Protein AF-A0A9Q7XP41-F1 (afdb_monomer)

pLDDT: mean 71.65, std 22.95, range [27.23, 97.44]

Nearest PDB structures (foldseek):
  6ix2-assembly1_A  TM=7.197E-01  e=2.382E-06  Aspergillus usamii
  6ix4-assembly1_A  TM=7.491E-01  e=1.117E-05  Aspergillus usamii
  3g02-assembly1_A  TM=7.734E-01  e=1.719E-04  Aspergillus niger
  3g02-assembly1_B  TM=7.718E-01  e=2.313E-04  Aspergillus niger

Sequence (176 aa):
MEGTSPEMTSQPSSSEEHGSGYVKIQGTQPSTLGYSLYDNPVGILSWILEKYYAWSDPRCPAFNDADTNAFSHLHISDEDTLTTVMIYYLTNTIHTSFLPYKELEAVVGSKAKAFWVFALQVRGDRGTEELADVKYRLNWQFYKMHDFGGHFAALDNPDALVGDMQEFANKIWPGF

Solvent-accessible surface area (backbone atoms only — not comparable to full-atom values): 10895 Å² total; per-residue (Å²): 135,86,81,78,79,79,82,81,76,79,75,74,56,75,54,67,82,59,76,46,65,62,57,54,47,27,28,75,40,27,67,64,54,17,63,70,34,49,92,27,66,67,55,42,38,57,62,50,48,56,48,42,43,72,39,33,27,86,84,40,51,41,58,82,66,97,80,65,94,62,57,103,63,61,58,57,47,67,64,56,52,50,49,52,42,48,50,34,45,79,66,58,38,61,34,66,69,23,49,63,39,32,51,46,56,58,39,73,77,40,91,71,74,83,89,83,79,86,74,80,75,40,69,88,86,75,63,74,69,56,69,75,65,54,94,55,91,71,85,81,87,76,87,84,87,63,99,66,30,10,68,48,36,70,51,51,28,39,67,62,50,51,50,50,51,51,54,50,44,50,72,76,46,76,87,118

Radius of gyration: 19.79 Å; Cα contacts (8 Å, |Δi|>4): 138; chains: 1; bounding box: 53×50×57 Å

Foldseek 3Di:
DDDDDDDPPPDAWPCVVPPCVLLVCLQPPLPVLLVVCQQPLVSLLVVVLVCQQVFKWPLQGQDDPPDDPRDPQNQHHPVNSSVVSVCCHVVSCSSVVSVVSNVVVVVVPDPPDDDDDPPPAADDHDDPVVVCVPPDNDPDPDDDYDPHTGPPCCRRPVPVVVVRVVVVCCSPPPPD

Structure (mmCIF, N/CA/C/O backbone):
data_AF-A0A9Q7XP41-F1
#
_entry.id   AF-A0A9Q7XP41-F1
#
loop_
_atom_site.group_PDB
_atom_site.id
_atom_site.type_symbol
_atom_site.label_atom_id
_atom_site.label_alt_id
_atom_site.label_comp_id
_atom_site.label_asym_id
_atom_site.label_entity_id
_atom_site.label_seq_id
_atom_site.pdbx_PDB_ins_code
_atom_site.Cartn_x
_atom_site.Cartn_y
_atom_site.Cartn_z
_atom_site.occupancy
_atom_site.B_iso_or_equiv
_atom_site.auth_seq_id
_atom_site.auth_comp_id
_atom_site.auth_asym_id
_atom_site.auth_atom_id
_atom_site.pdbx_PDB_model_num
ATOM 1 N N . MET A 1 1 ? 36.275 18.903 38.246 1.00 35.66 1 MET A N 1
ATOM 2 C CA . MET A 1 1 ? 35.747 19.300 36.926 1.00 35.66 1 MET A CA 1
ATOM 3 C C . MET A 1 1 ? 34.945 18.119 36.416 1.00 35.66 1 MET A C 1
ATOM 5 O O . MET A 1 1 ? 35.511 17.215 35.819 1.00 35.66 1 MET A O 1
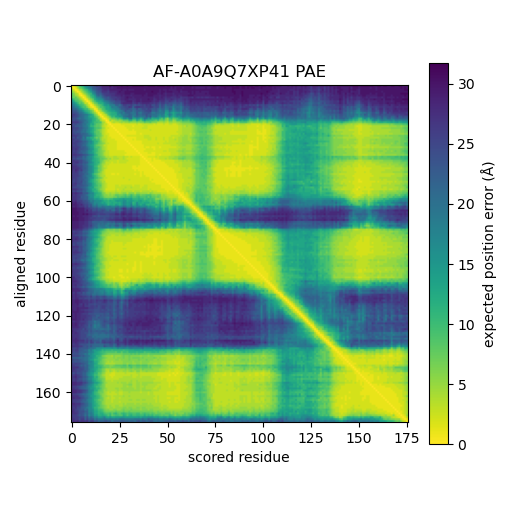ATOM 9 N N . GLU A 1 2 ? 33.669 18.062 36.796 1.00 31.53 2 GLU A N 1
ATOM 10 C CA . GLU A 1 2 ? 32.711 17.072 36.294 1.00 31.53 2 GLU A CA 1
ATOM 11 C C . GLU A 1 2 ? 32.377 17.423 34.845 1.00 31.53 2 GLU A C 1
ATOM 13 O O . GLU A 1 2 ? 31.832 18.488 34.568 1.00 31.53 2 GLU A O 1
ATOM 18 N N . GLY A 1 3 ? 32.783 16.557 33.917 1.00 30.95 3 GLY A N 1
ATOM 19 C CA . GLY A 1 3 ? 32.401 16.647 32.516 1.00 30.95 3 GLY A CA 1
ATOM 20 C C . GLY A 1 3 ? 31.025 16.019 32.341 1.00 30.95 3 GLY A C 1
ATOM 21 O O . GLY A 1 3 ? 30.895 14.799 32.370 1.00 30.95 3 GLY A O 1
ATOM 22 N N . THR A 1 4 ? 30.000 16.849 32.185 1.00 35.91 4 THR A N 1
ATOM 23 C CA . THR A 1 4 ? 28.667 16.424 31.756 1.00 35.91 4 THR A CA 1
ATOM 24 C C . THR A 1 4 ? 28.735 15.926 30.315 1.00 35.91 4 THR A C 1
ATOM 26 O O . THR A 1 4 ? 29.157 16.664 29.425 1.00 35.91 4 THR A O 1
ATOM 29 N N . SER A 1 5 ? 28.337 14.672 30.098 1.00 33.03 5 SER A N 1
ATOM 30 C CA . SER A 1 5 ? 28.154 14.086 28.767 1.00 33.03 5 SER A CA 1
ATOM 31 C C . SER A 1 5 ? 27.099 14.887 27.990 1.00 33.03 5 SER A C 1
ATOM 33 O O . SER A 1 5 ? 26.073 15.228 28.581 1.00 33.03 5 SER A O 1
ATOM 35 N N . PRO A 1 6 ? 27.316 15.201 26.702 1.00 33.69 6 PRO A N 1
ATOM 36 C CA . PRO A 1 6 ? 26.340 15.933 25.906 1.00 33.69 6 PRO A CA 1
ATOM 37 C C . PRO A 1 6 ? 25.083 15.078 25.696 1.00 33.69 6 PRO A C 1
ATOM 39 O O . PRO A 1 6 ? 25.173 13.914 25.301 1.00 33.69 6 PRO A O 1
ATOM 42 N N . GLU A 1 7 ? 23.917 15.660 25.986 1.00 31.27 7 GLU A N 1
ATOM 43 C CA . GLU A 1 7 ? 22.613 15.128 25.594 1.00 31.27 7 GLU A CA 1
ATOM 44 C C . GLU A 1 7 ? 22.576 14.992 24.071 1.00 31.27 7 GLU A C 1
ATOM 46 O O . GLU A 1 7 ? 22.641 15.972 23.330 1.00 31.27 7 GLU A O 1
ATOM 51 N N . MET A 1 8 ? 22.493 13.751 23.606 1.00 30.08 8 MET A N 1
ATOM 52 C CA . MET A 1 8 ? 22.273 13.415 22.210 1.00 30.08 8 MET A CA 1
ATOM 53 C C . MET A 1 8 ? 20.786 13.618 21.919 1.00 30.08 8 MET A C 1
ATOM 55 O O . MET A 1 8 ? 19.969 12.715 22.094 1.00 30.08 8 MET A O 1
ATOM 59 N N . THR A 1 9 ? 20.421 14.842 21.545 1.00 34.69 9 THR A N 1
ATOM 60 C CA . THR A 1 9 ? 19.118 15.140 20.957 1.00 34.69 9 THR A CA 1
ATOM 61 C C . THR A 1 9 ? 19.048 14.439 19.602 1.00 34.69 9 THR A C 1
ATOM 63 O O . THR A 1 9 ? 19.694 14.848 18.640 1.00 34.69 9 THR A O 1
ATOM 66 N N . SER A 1 10 ? 18.299 13.336 19.534 1.00 38.16 10 SER A N 1
ATOM 67 C CA . SER A 1 10 ? 17.969 12.669 18.275 1.00 38.16 10 SER A CA 1
ATOM 68 C C . SER A 1 10 ? 17.192 13.655 17.407 1.00 38.16 10 SER A C 1
ATOM 70 O O . SER A 1 10 ? 16.043 13.979 17.717 1.00 38.16 10 SER A O 1
ATOM 72 N N . GLN A 1 11 ? 17.831 14.185 16.365 1.00 27.23 11 GLN A N 1
ATOM 73 C CA . GLN A 1 11 ? 17.107 14.945 15.357 1.00 27.23 11 GLN A CA 1
ATOM 74 C C . GLN A 1 11 ? 16.130 13.996 14.647 1.00 27.23 11 GLN A C 1
ATOM 76 O O . GLN A 1 11 ? 16.537 12.879 14.317 1.00 27.23 11 GLN A O 1
ATOM 81 N N . PRO A 1 12 ? 14.864 14.399 14.450 1.00 31.47 12 PRO A N 1
ATOM 82 C CA . PRO A 1 12 ? 13.904 13.598 13.702 1.00 31.47 12 PRO A CA 1
ATOM 83 C C . PRO A 1 12 ? 14.442 13.328 12.291 1.00 31.47 12 PRO A C 1
ATOM 85 O O . PRO A 1 12 ? 15.027 14.219 11.667 1.00 31.47 12 PRO A O 1
ATOM 88 N N . SER A 1 13 ? 14.284 12.099 11.790 1.00 35.22 13 SER A N 1
ATOM 89 C CA . SER A 1 13 ? 14.610 11.795 10.393 1.00 35.22 13 SER A CA 1
ATOM 90 C C . SER A 1 13 ? 13.699 12.615 9.473 1.00 35.22 13 SER A C 1
ATOM 92 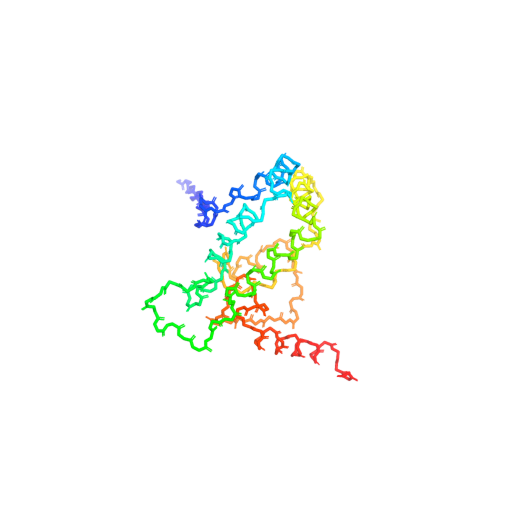O O . SER A 1 13 ? 12.597 13.009 9.855 1.00 35.22 13 SER A O 1
ATOM 94 N N . SER A 1 14 ? 14.138 12.915 8.249 1.00 36.16 14 SER A N 1
ATOM 95 C CA . SER A 1 14 ? 13.407 13.806 7.331 1.00 36.16 14 SER A CA 1
ATOM 96 C C . SER A 1 14 ? 11.968 13.355 7.017 1.00 36.16 14 SER A C 1
ATOM 98 O O . SER A 1 14 ? 11.158 14.167 6.574 1.00 36.16 14 SER A O 1
ATOM 100 N N . SER A 1 15 ? 11.628 12.086 7.269 1.00 46.12 15 SER A N 1
ATOM 101 C CA . SER A 1 15 ? 10.273 11.531 7.162 1.00 46.12 15 SER A CA 1
ATOM 102 C C . SER A 1 15 ? 9.348 11.895 8.334 1.00 46.12 15 SER A C 1
ATOM 104 O O . SER A 1 15 ? 8.124 11.935 8.165 1.00 46.12 15 SER A O 1
ATOM 106 N N . GLU A 1 16 ? 9.899 12.193 9.514 1.00 43.12 16 GLU A N 1
ATOM 107 C CA . GLU A 1 16 ? 9.132 12.576 10.702 1.00 43.12 16 GLU A CA 1
ATOM 108 C C . GLU A 1 16 ? 8.611 14.022 10.604 1.00 43.12 16 GLU A C 1
ATOM 110 O O . GLU A 1 16 ? 7.485 14.282 11.039 1.00 43.12 16 GLU A O 1
ATOM 115 N N . GLU A 1 17 ? 9.356 14.936 9.963 1.00 46.38 17 GLU A N 1
ATOM 116 C CA . GLU A 1 17 ? 8.943 16.340 9.759 1.00 46.38 17 GLU A CA 1
ATOM 117 C C . GLU A 1 17 ? 7.987 16.541 8.568 1.00 46.38 17 GLU A C 1
ATOM 119 O O . GLU A 1 17 ? 7.066 17.358 8.650 1.00 46.38 17 GLU A O 1
ATOM 124 N N . HIS A 1 18 ? 8.138 15.778 7.479 1.00 54.28 18 HIS A N 1
ATOM 125 C CA . HIS A 1 18 ? 7.313 15.913 6.274 1.00 54.28 18 HIS A CA 1
ATOM 126 C C . HIS A 1 18 ? 6.898 14.535 5.734 1.00 54.28 18 HIS A C 1
ATOM 128 O O . HIS A 1 18 ? 7.674 13.850 5.080 1.00 54.28 18 HIS A O 1
ATOM 134 N N . GLY A 1 19 ? 5.647 14.125 5.987 1.00 68.50 19 GLY A N 1
ATOM 135 C CA . GLY A 1 19 ? 5.065 12.903 5.402 1.00 68.50 19 GLY A CA 1
ATOM 136 C C . GLY A 1 19 ? 4.319 11.989 6.376 1.00 68.50 19 GLY A C 1
ATOM 137 O O . GLY A 1 19 ? 3.561 11.127 5.933 1.00 68.50 19 GLY A O 1
ATOM 138 N N . SER A 1 20 ? 4.441 12.207 7.688 1.00 80.25 20 SER A N 1
ATOM 139 C CA . SER A 1 20 ? 3.788 11.408 8.744 1.00 80.25 20 SER A CA 1
ATOM 140 C C . SER A 1 20 ? 2.313 11.766 9.009 1.00 80.25 20 SER A C 1
ATOM 142 O O . SER A 1 20 ? 1.605 11.033 9.703 1.00 80.25 20 SER A O 1
ATOM 144 N N . GLY A 1 21 ? 1.800 12.855 8.421 1.00 87.88 21 GLY A N 1
ATOM 145 C CA . GLY A 1 21 ? 0.432 13.342 8.654 1.00 87.88 21 GLY A CA 1
ATOM 146 C C . GLY A 1 21 ? -0.660 12.309 8.352 1.00 87.88 21 GLY A C 1
ATOM 147 O O . GLY A 1 21 ? -1.665 12.252 9.062 1.00 87.88 21 GLY A O 1
ATOM 148 N N . TYR A 1 22 ? -0.428 11.437 7.364 1.00 90.88 22 TYR A N 1
ATOM 149 C CA . TYR A 1 22 ? -1.357 10.364 7.001 1.00 90.88 22 TYR A CA 1
ATOM 150 C C . TYR A 1 22 ? -1.559 9.362 8.155 1.00 90.88 22 TYR A C 1
ATOM 152 O O . TYR A 1 22 ? -2.697 8.994 8.441 1.00 90.88 22 TYR A O 1
ATOM 160 N N . VAL A 1 23 ? -0.484 8.998 8.875 1.00 89.38 23 VAL A N 1
ATOM 161 C CA . VAL A 1 23 ? -0.537 8.113 10.054 1.00 89.38 23 VAL A CA 1
ATOM 162 C C . VAL A 1 23 ? -1.440 8.738 11.104 1.00 89.38 23 VAL A C 1
ATOM 164 O O . VAL A 1 23 ? -2.312 8.071 11.662 1.00 89.38 23 VAL A O 1
ATOM 167 N N . LYS A 1 24 ? -1.269 10.043 11.353 1.00 90.50 24 LYS A N 1
ATOM 168 C CA . LYS A 1 24 ? -1.987 10.714 12.432 1.00 90.50 24 LYS A CA 1
ATOM 169 C C . LYS A 1 24 ? -3.479 10.820 12.155 1.00 90.50 24 LYS A C 1
ATOM 171 O O . LYS A 1 24 ? -4.286 10.549 13.048 1.00 90.50 24 LYS A O 1
ATOM 176 N N . ILE A 1 25 ? -3.868 11.197 10.939 1.00 93.56 25 ILE A N 1
ATOM 177 C CA . ILE A 1 25 ? -5.288 11.326 10.594 1.00 93.56 25 ILE A CA 1
ATOM 178 C C . ILE A 1 25 ? -5.977 9.959 10.498 1.00 93.56 25 ILE A C 1
ATOM 180 O O . ILE A 1 25 ? -7.089 9.816 11.007 1.00 93.56 25 ILE A O 1
ATOM 184 N N . GLN A 1 26 ? -5.306 8.938 9.951 1.00 93.88 26 GLN A N 1
ATOM 185 C CA . GLN A 1 26 ? -5.837 7.571 9.917 1.00 93.88 26 GLN A CA 1
ATOM 186 C C . GLN A 1 26 ? -5.954 6.976 11.325 1.00 93.88 26 GLN A C 1
ATOM 188 O O . GLN A 1 26 ? -6.934 6.302 11.625 1.00 93.88 26 GLN A O 1
ATOM 193 N N . GLY A 1 27 ? -5.013 7.275 12.223 1.00 90.88 27 GLY A N 1
ATOM 194 C CA . GLY A 1 27 ? -5.064 6.801 13.604 1.00 90.88 27 GLY A CA 1
ATOM 195 C C . GLY A 1 27 ? -6.125 7.493 14.462 1.00 90.88 27 GLY A C 1
ATOM 196 O O . GLY A 1 27 ? -6.809 6.850 15.259 1.00 90.88 27 GLY A O 1
ATOM 197 N N . THR A 1 28 ? -6.307 8.804 14.294 1.00 91.94 28 THR A N 1
ATOM 198 C CA . THR A 1 28 ? -7.199 9.597 15.160 1.00 91.94 28 THR A CA 1
ATOM 199 C C . THR A 1 28 ? -8.635 9.681 14.646 1.00 91.94 28 THR A C 1
ATOM 201 O O . THR A 1 28 ? -9.571 9.612 15.445 1.00 91.94 28 THR A O 1
ATOM 204 N N . GLN A 1 29 ? -8.832 9.821 13.331 1.00 94.50 29 GLN A N 1
ATOM 205 C CA . GLN A 1 29 ? -10.136 10.064 12.701 1.00 94.50 29 GLN A CA 1
ATOM 206 C C . GLN A 1 29 ? -10.374 9.171 11.459 1.00 94.50 29 GLN A C 1
ATOM 208 O O . GLN A 1 29 ? -10.776 9.682 10.408 1.00 94.50 29 GLN A O 1
ATOM 213 N N . PRO A 1 30 ? -10.194 7.834 11.549 1.00 94.94 30 PRO A N 1
ATOM 214 C CA . PRO A 1 30 ? -10.307 6.944 10.388 1.00 94.94 30 PRO A CA 1
ATOM 215 C C . PRO A 1 30 ? -11.696 6.967 9.750 1.00 94.94 30 PRO A C 1
ATOM 217 O O . PRO A 1 30 ? -11.808 6.901 8.532 1.00 94.94 30 PRO A O 1
ATOM 220 N N . SER A 1 31 ? -12.764 7.085 10.548 1.00 94.94 31 SER A N 1
ATOM 221 C CA . SER A 1 31 ? -14.134 7.136 10.025 1.00 94.94 31 SER A CA 1
ATOM 222 C C . SER A 1 31 ? -14.400 8.406 9.230 1.00 94.94 31 SER A C 1
ATOM 224 O O . SER A 1 31 ? -14.939 8.324 8.135 1.00 94.94 31 SER A O 1
ATOM 226 N N . THR A 1 32 ? -13.987 9.566 9.738 1.00 96.12 32 THR A N 1
ATOM 227 C CA . THR A 1 32 ? -14.169 10.846 9.042 1.00 96.12 32 THR A CA 1
ATOM 228 C C . THR A 1 32 ? -13.452 10.839 7.696 1.00 96.12 32 THR A C 1
ATOM 230 O O . THR A 1 32 ? -14.066 11.128 6.672 1.00 96.12 32 THR A O 1
ATOM 233 N N . LEU A 1 33 ? -12.176 10.438 7.685 1.00 96.31 33 LEU A N 1
ATOM 234 C CA . LEU A 1 33 ? -11.399 10.354 6.452 1.00 96.31 33 LEU A CA 1
ATOM 235 C C . LEU A 1 33 ? -11.946 9.271 5.511 1.00 96.31 33 LEU A C 1
ATOM 237 O O . LEU A 1 33 ? -12.189 9.541 4.338 1.00 96.31 33 LEU A O 1
ATOM 241 N N . GLY A 1 34 ? -12.193 8.063 6.015 1.00 95.50 34 GLY A N 1
ATOM 242 C CA . GLY A 1 34 ? -12.674 6.949 5.202 1.00 95.50 34 GLY A CA 1
ATOM 243 C C . GLY A 1 34 ? -14.025 7.229 4.550 1.00 95.50 34 GLY A C 1
ATOM 244 O O . GLY A 1 34 ? -14.159 6.995 3.356 1.00 95.50 34 GLY A O 1
ATOM 245 N N . TYR A 1 35 ? -14.990 7.810 5.272 1.00 94.56 35 TYR A N 1
ATOM 246 C CA . TYR A 1 35 ? -16.272 8.203 4.674 1.00 94.56 35 TYR A CA 1
ATOM 247 C C . TYR A 1 35 ? -16.138 9.359 3.677 1.00 94.56 35 TYR A C 1
ATOM 249 O O . TYR A 1 35 ? -16.891 9.397 2.709 1.00 94.56 35 TYR A O 1
ATOM 257 N N . SER A 1 36 ? -15.172 10.268 3.857 1.00 95.75 36 SER A N 1
ATOM 258 C CA . SER A 1 36 ? -14.911 11.332 2.873 1.00 95.75 36 SER A CA 1
ATOM 259 C C . SER A 1 36 ? -14.337 10.809 1.548 1.00 95.75 36 SER A C 1
ATOM 261 O O . SER A 1 36 ? -14.538 11.430 0.505 1.00 95.75 36 SER A O 1
ATOM 263 N N . LEU A 1 37 ? -13.648 9.662 1.586 1.00 96.62 37 LEU A N 1
ATOM 264 C CA . LEU A 1 37 ? -13.045 9.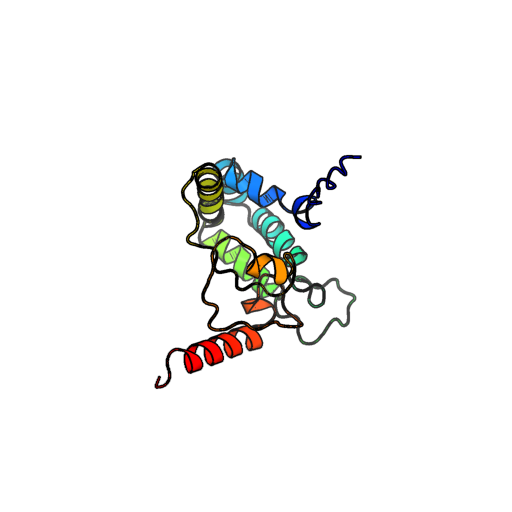011 0.419 1.00 96.62 37 LEU A CA 1
ATOM 265 C C . LEU A 1 37 ? -13.912 7.883 -0.167 1.00 96.62 37 LEU A C 1
ATOM 267 O O . LEU A 1 37 ? -13.671 7.472 -1.296 1.00 96.62 37 LEU A O 1
ATOM 271 N N . TYR A 1 38 ? -14.908 7.393 0.579 1.00 92.62 38 TYR A N 1
ATOM 272 C CA . TYR A 1 38 ? -15.642 6.150 0.308 1.00 92.62 38 TYR A CA 1
ATOM 273 C C . TYR A 1 38 ? -16.216 6.047 -1.111 1.00 92.62 38 TYR A C 1
ATOM 275 O O . TYR A 1 38 ? -16.018 5.033 -1.766 1.00 92.62 38 TYR A O 1
ATOM 283 N N . ASP A 1 39 ? -16.871 7.103 -1.600 1.00 93.75 39 ASP A N 1
ATOM 284 C CA . ASP A 1 39 ? -17.426 7.173 -2.961 1.00 93.75 39 ASP A CA 1
ATOM 285 C C . ASP A 1 39 ? -16.750 8.282 -3.789 1.00 93.75 39 ASP A C 1
ATOM 287 O O . ASP A 1 39 ? -17.389 9.053 -4.503 1.00 93.75 39 ASP A O 1
ATOM 291 N N . ASN A 1 40 ? -15.433 8.439 -3.623 1.00 96.38 40 ASN A N 1
ATOM 292 C CA . ASN A 1 40 ? -14.658 9.471 -4.308 1.00 96.38 40 ASN A CA 1
ATOM 293 C C . ASN A 1 40 ? -13.372 8.883 -4.916 1.00 96.38 40 ASN A C 1
ATOM 295 O O . ASN A 1 40 ? -12.304 8.982 -4.304 1.00 96.38 40 ASN A O 1
ATOM 299 N N . PRO A 1 41 ? -13.431 8.304 -6.131 1.00 95.88 41 PRO A N 1
ATOM 300 C CA . PRO A 1 41 ? -12.276 7.651 -6.748 1.00 95.88 41 PRO A CA 1
ATOM 301 C C . PRO A 1 41 ? -11.121 8.623 -7.030 1.00 95.88 41 PRO A C 1
ATOM 303 O O . PRO A 1 41 ? -9.961 8.234 -6.935 1.00 95.88 41 PRO A O 1
ATOM 306 N N . VAL A 1 42 ? -11.411 9.902 -7.303 1.00 96.94 42 VAL A N 1
ATOM 307 C CA . VAL A 1 42 ? -10.374 10.936 -7.474 1.00 96.94 42 VAL A CA 1
ATOM 308 C C . VAL A 1 42 ? -9.687 11.237 -6.142 1.00 96.94 42 VAL A C 1
ATOM 310 O O . VAL A 1 42 ? -8.467 11.344 -6.093 1.00 96.94 42 VAL A O 1
ATOM 313 N N . GLY A 1 43 ? -10.450 11.315 -5.048 1.00 97.12 43 GLY A N 1
ATOM 314 C CA . GLY A 1 43 ? -9.901 11.479 -3.703 1.00 97.12 43 GLY A CA 1
ATOM 315 C C . GLY A 1 43 ? -9.027 10.297 -3.281 1.00 97.12 43 GLY A C 1
ATOM 316 O O . GLY A 1 43 ? -7.936 10.506 -2.751 1.00 97.12 43 GLY A O 1
ATOM 317 N N . ILE A 1 44 ? -9.473 9.065 -3.555 1.00 97.06 44 ILE A N 1
ATOM 318 C CA . ILE A 1 44 ? -8.682 7.847 -3.313 1.00 97.06 44 ILE A CA 1
ATOM 319 C C . ILE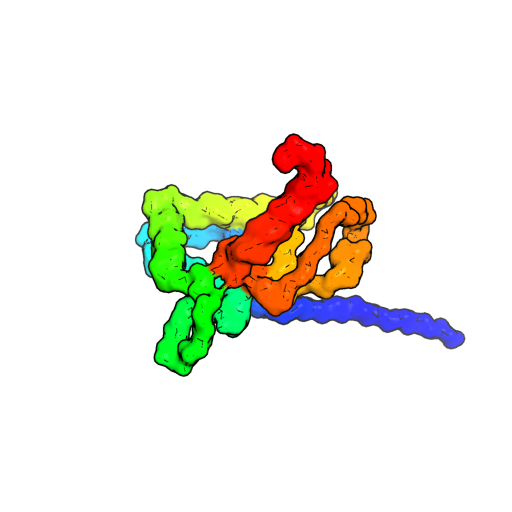 A 1 44 ? -7.388 7.888 -4.134 1.00 97.06 44 ILE A C 1
ATOM 321 O O . ILE A 1 44 ? -6.316 7.650 -3.580 1.00 97.06 44 ILE A O 1
ATOM 325 N N . LEU A 1 45 ? -7.471 8.240 -5.423 1.00 95.75 45 LEU A N 1
ATOM 326 C CA . LEU A 1 45 ? -6.302 8.386 -6.289 1.00 95.75 45 LEU A CA 1
ATOM 327 C C . LEU A 1 45 ? -5.309 9.395 -5.719 1.00 95.75 45 LEU A C 1
ATOM 329 O O . LEU A 1 45 ? -4.145 9.051 -5.556 1.00 95.75 45 LEU A O 1
ATOM 333 N N . SER A 1 46 ? -5.748 10.606 -5.369 1.00 94.94 46 SER A N 1
ATOM 334 C CA . SER A 1 46 ? -4.856 11.619 -4.791 1.00 94.94 46 SER A CA 1
ATOM 335 C C . SER A 1 46 ? -4.198 11.137 -3.496 1.00 94.94 46 SER A C 1
ATOM 337 O O . SER A 1 46 ? -3.007 11.361 -3.296 1.00 94.94 46 SER A O 1
ATOM 339 N N . TRP A 1 47 ? -4.952 10.438 -2.640 1.00 95.38 47 TRP A N 1
ATOM 340 C CA . TRP A 1 47 ? -4.451 9.923 -1.366 1.00 95.38 47 TRP A CA 1
ATOM 341 C C . TRP A 1 47 ? -3.380 8.836 -1.534 1.00 95.38 47 TRP A C 1
ATOM 343 O O . TRP A 1 47 ? -2.392 8.821 -0.800 1.00 95.38 47 TRP A O 1
ATOM 353 N N . ILE A 1 48 ? -3.575 7.920 -2.486 1.00 92.88 48 ILE A N 1
ATOM 354 C CA . ILE A 1 48 ? -2.654 6.806 -2.756 1.00 92.88 48 ILE A CA 1
ATOM 355 C C . ILE A 1 48 ? -1.442 7.280 -3.567 1.00 92.88 48 ILE A C 1
ATOM 357 O O . ILE A 1 48 ? -0.309 6.921 -3.242 1.00 92.88 48 ILE A O 1
ATOM 361 N N . LEU A 1 49 ? -1.663 8.117 -4.583 1.00 89.81 49 LEU A N 1
ATOM 362 C CA . LEU A 1 49 ? -0.620 8.587 -5.496 1.00 89.81 49 LEU A CA 1
ATOM 363 C C . LEU A 1 49 ? 0.484 9.354 -4.766 1.00 89.81 49 LEU A C 1
ATOM 365 O O . LEU A 1 49 ? 1.656 9.151 -5.062 1.00 89.81 49 LEU A O 1
ATOM 369 N N . GLU A 1 50 ? 0.132 10.170 -3.767 1.00 89.69 50 GLU A N 1
ATOM 370 C CA . GLU A 1 50 ? 1.121 10.856 -2.925 1.00 89.69 50 GLU A CA 1
ATOM 371 C C . GLU A 1 50 ? 2.117 9.863 -2.298 1.00 89.69 50 GLU A C 1
ATOM 373 O O . GLU A 1 50 ? 3.311 10.145 -2.210 1.00 89.69 50 GLU A O 1
ATOM 378 N N . LYS A 1 51 ? 1.643 8.680 -1.884 1.00 89.88 51 LYS A N 1
ATOM 379 C CA . LYS A 1 51 ? 2.475 7.657 -1.235 1.00 89.88 51 LYS A CA 1
ATOM 380 C C . LYS A 1 51 ? 3.299 6.877 -2.237 1.00 89.88 51 LYS A C 1
ATOM 382 O O . LYS A 1 51 ? 4.472 6.643 -1.973 1.00 89.88 51 LYS A O 1
ATOM 387 N N . TYR A 1 52 ? 2.730 6.536 -3.389 1.00 86.19 52 TYR A N 1
ATOM 388 C CA . TYR A 1 52 ? 3.520 5.949 -4.466 1.00 86.19 52 TYR A CA 1
ATOM 389 C C . TYR A 1 52 ? 4.649 6.879 -4.899 1.00 86.19 52 TYR A C 1
ATOM 391 O O . TYR A 1 52 ? 5.792 6.441 -4.971 1.00 86.19 52 TYR A O 1
ATOM 399 N N . TYR A 1 53 ? 4.376 8.168 -5.079 1.00 83.94 53 TYR A N 1
ATOM 400 C CA . TYR A 1 53 ? 5.414 9.128 -5.432 1.00 83.94 53 TYR A CA 1
ATOM 401 C C . TYR A 1 53 ? 6.491 9.256 -4.341 1.00 83.94 53 TYR A C 1
ATOM 403 O O . TYR A 1 53 ? 7.682 9.223 -4.636 1.00 83.94 53 TYR A O 1
ATOM 411 N N . ALA A 1 54 ? 6.089 9.374 -3.071 1.00 83.25 54 ALA A N 1
ATOM 412 C CA . ALA A 1 54 ? 7.028 9.615 -1.976 1.00 83.25 54 ALA A CA 1
ATOM 413 C C . ALA A 1 54 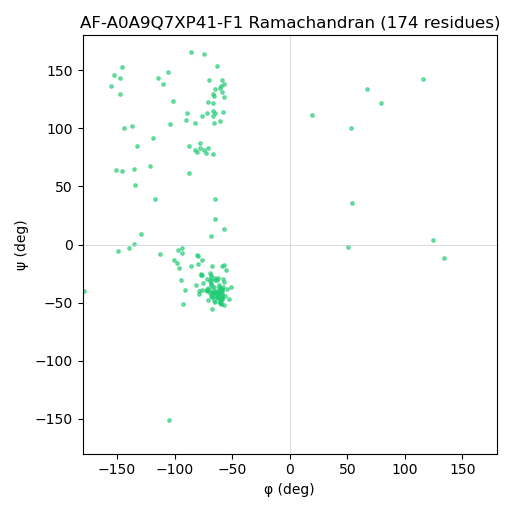? 7.825 8.376 -1.530 1.00 83.25 54 ALA A C 1
ATOM 415 O O . ALA A 1 54 ? 8.893 8.533 -0.940 1.00 83.25 54 ALA A O 1
ATOM 416 N N . TRP A 1 55 ? 7.294 7.164 -1.720 1.00 85.62 55 TRP A N 1
ATOM 417 C CA . TRP A 1 55 ? 7.863 5.939 -1.143 1.00 85.62 55 TRP A CA 1
ATOM 418 C C . TRP A 1 55 ? 8.452 4.962 -2.161 1.00 85.62 55 TRP A C 1
ATOM 420 O O . TRP A 1 55 ? 9.077 3.982 -1.745 1.00 85.62 55 TRP A O 1
ATOM 430 N N . SER A 1 56 ? 8.265 5.200 -3.459 1.00 81.62 56 SER A N 1
ATOM 431 C CA . SER A 1 56 ? 8.964 4.433 -4.497 1.00 81.62 56 SER A CA 1
ATOM 432 C C . SER A 1 56 ? 10.429 4.860 -4.588 1.00 81.62 56 SER A C 1
ATOM 434 O O . SER A 1 56 ? 10.821 5.915 -4.077 1.00 81.62 56 SER A O 1
ATOM 436 N N . ASP A 1 57 ? 11.259 4.041 -5.231 1.00 79.19 57 ASP A N 1
ATOM 437 C CA . ASP A 1 57 ? 12.658 4.398 -5.475 1.00 79.19 57 ASP A CA 1
ATOM 438 C C . ASP A 1 57 ? 12.746 5.731 -6.255 1.00 79.19 57 ASP A C 1
ATOM 440 O O . ASP A 1 57 ? 12.163 5.838 -7.335 1.00 79.19 57 ASP A O 1
ATOM 444 N N . PRO A 1 58 ? 13.503 6.743 -5.786 1.00 73.06 58 PRO A N 1
ATOM 445 C CA . PRO A 1 58 ? 13.623 8.029 -6.480 1.00 73.06 58 PRO A CA 1
ATOM 446 C C . PRO A 1 58 ? 14.167 7.933 -7.912 1.00 73.06 58 PRO A C 1
ATOM 448 O O . PRO A 1 58 ? 14.028 8.877 -8.687 1.00 73.06 58 PRO A O 1
ATOM 451 N N . ARG A 1 59 ? 14.824 6.821 -8.272 1.00 70.94 59 ARG A N 1
ATOM 452 C CA . ARG A 1 59 ? 15.294 6.556 -9.643 1.00 70.94 59 ARG A CA 1
ATOM 453 C C . ARG A 1 59 ? 14.188 6.052 -10.570 1.00 70.94 59 ARG A C 1
ATOM 455 O O . ARG A 1 59 ? 14.397 6.049 -11.779 1.00 70.94 59 ARG A O 1
ATOM 462 N N . CYS A 1 60 ? 13.076 5.585 -10.011 1.00 66.94 60 CYS A N 1
ATOM 463 C CA . CYS A 1 60 ? 11.913 5.043 -10.710 1.00 66.94 60 CYS A CA 1
ATOM 464 C C . CYS A 1 60 ? 10.637 5.634 -10.080 1.00 66.94 60 CYS A C 1
ATOM 466 O O . CYS A 1 60 ? 9.877 4.901 -9.444 1.00 66.94 60 CYS A O 1
ATOM 468 N N . PRO A 1 61 ? 10.423 6.960 -10.181 1.00 64.75 61 PRO A N 1
ATOM 469 C CA . PRO A 1 61 ? 9.280 7.604 -9.551 1.00 64.75 61 PRO A CA 1
ATOM 470 C C . PRO A 1 61 ? 7.977 7.025 -10.104 1.00 64.75 61 PRO A C 1
ATOM 472 O O . PRO A 1 61 ? 7.812 6.869 -11.314 1.00 64.75 61 PRO A O 1
ATOM 475 N N . ALA A 1 62 ? 7.039 6.715 -9.211 1.00 61.97 62 ALA A N 1
ATOM 476 C CA . ALA A 1 62 ? 5.701 6.337 -9.624 1.00 61.97 62 ALA A CA 1
ATOM 477 C C . ALA A 1 62 ? 5.023 7.545 -10.282 1.00 61.97 62 ALA A C 1
ATOM 479 O O . ALA A 1 62 ? 4.950 8.615 -9.671 1.00 61.97 62 ALA A O 1
ATOM 480 N N . PHE A 1 63 ? 4.497 7.328 -11.491 1.00 64.25 63 PHE A N 1
ATOM 481 C CA . PHE A 1 63 ? 3.956 8.333 -12.411 1.00 64.25 63 PHE A CA 1
ATOM 482 C C . PHE A 1 63 ? 5.034 9.094 -13.199 1.00 64.25 63 PHE A C 1
ATOM 484 O O . PHE A 1 63 ? 5.916 9.746 -12.643 1.00 64.25 63 PHE A O 1
ATOM 491 N N . ASN A 1 64 ? 4.939 9.002 -14.525 1.00 57.75 64 ASN A N 1
ATOM 492 C CA . ASN A 1 64 ? 5.925 9.548 -15.450 1.00 57.75 64 ASN A CA 1
ATOM 493 C C . ASN A 1 64 ? 5.750 11.075 -15.543 1.00 57.75 64 ASN A C 1
ATOM 495 O O . ASN A 1 64 ? 4.760 11.557 -16.104 1.00 57.75 64 ASN A O 1
ATOM 499 N N . ASP A 1 65 ? 6.694 11.854 -15.011 1.00 53.34 65 ASP A N 1
ATOM 500 C CA . ASP A 1 65 ? 6.829 13.238 -15.444 1.00 53.34 65 ASP A CA 1
ATOM 501 C C . ASP A 1 65 ? 7.392 13.199 -16.869 1.00 53.34 65 ASP A C 1
ATOM 503 O O . ASP A 1 65 ? 8.381 12.538 -17.157 1.00 53.34 65 ASP A O 1
ATOM 507 N N . ALA A 1 66 ? 6.676 13.793 -17.818 1.00 45.66 66 ALA A N 1
ATOM 508 C CA . ALA A 1 66 ? 6.775 13.491 -19.247 1.00 45.66 66 ALA A CA 1
ATOM 509 C C . ALA A 1 66 ? 8.119 13.826 -19.950 1.00 45.66 66 ALA A C 1
ATOM 511 O O . ALA A 1 66 ? 8.125 13.983 -21.168 1.00 45.66 66 ALA A O 1
ATOM 512 N N . ASP A 1 67 ? 9.242 13.939 -19.238 1.00 48.34 67 ASP A N 1
ATOM 513 C CA . ASP A 1 67 ? 10.516 14.427 -19.773 1.00 48.34 67 ASP A CA 1
ATOM 514 C C . ASP A 1 67 ? 11.761 13.622 -19.379 1.00 48.34 67 ASP A C 1
ATOM 516 O O . ASP A 1 67 ? 12.871 13.953 -19.809 1.00 48.34 67 ASP A O 1
ATOM 520 N N . THR A 1 68 ? 11.635 12.541 -18.609 1.00 46.69 68 THR A N 1
ATOM 521 C CA . THR A 1 68 ? 12.808 11.729 -18.291 1.00 46.69 68 THR A CA 1
ATOM 522 C C . THR A 1 68 ? 12.855 10.471 -19.153 1.00 46.69 68 THR A C 1
ATOM 524 O O . THR A 1 68 ? 11.970 9.624 -19.148 1.00 46.69 68 THR A O 1
ATOM 527 N N . ASN A 1 69 ? 13.968 10.296 -19.875 1.00 46.44 69 ASN A N 1
ATOM 528 C CA . ASN A 1 69 ? 14.424 9.001 -20.398 1.00 46.44 69 ASN A CA 1
ATOM 529 C C . ASN A 1 69 ? 14.789 8.044 -19.232 1.00 46.44 69 ASN A C 1
ATOM 531 O O . ASN A 1 69 ? 15.806 7.347 -19.281 1.00 46.44 69 ASN A O 1
ATOM 535 N N . ALA A 1 70 ? 14.008 8.067 -18.147 1.00 48.28 70 ALA A N 1
ATOM 536 C CA . ALA A 1 70 ? 14.206 7.323 -16.923 1.00 48.28 70 ALA A CA 1
ATOM 537 C C . ALA A 1 70 ? 13.714 5.886 -17.113 1.00 48.28 70 ALA A C 1
ATOM 539 O O . ALA A 1 70 ? 12.635 5.497 -16.696 1.00 48.28 70 ALA A O 1
ATOM 540 N N . PHE A 1 71 ? 14.597 5.127 -17.757 1.00 49.34 71 PHE A N 1
ATOM 541 C CA . PHE A 1 71 ? 14.933 3.740 -17.459 1.00 49.34 71 PHE A CA 1
ATOM 542 C C . PHE A 1 71 ? 13.875 2.646 -17.674 1.00 49.34 71 PHE A C 1
ATOM 544 O O . PHE A 1 71 ? 12.751 2.661 -17.190 1.00 49.34 71 PHE A O 1
ATOM 551 N N . SER A 1 72 ? 14.349 1.578 -18.315 1.00 50.69 72 SER A N 1
ATOM 552 C CA . SER A 1 72 ? 13.728 0.265 -18.537 1.00 50.69 72 SER A CA 1
ATOM 553 C C . SER A 1 72 ? 13.293 -0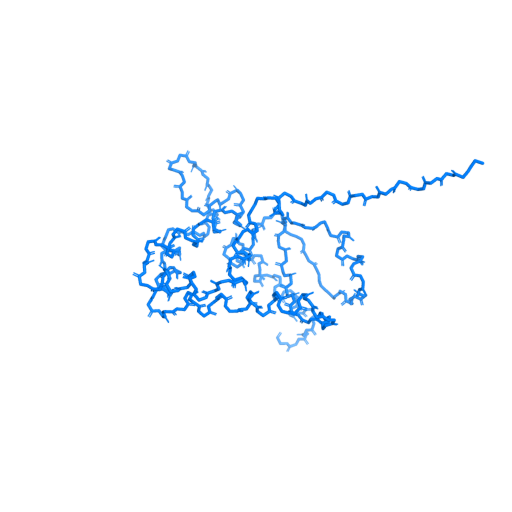.504 -17.275 1.00 50.69 72 SER A C 1
ATOM 555 O O . SER A 1 72 ? 13.051 -1.704 -17.359 1.00 50.69 72 SER A O 1
ATOM 557 N N . HIS A 1 73 ? 13.251 0.153 -16.116 1.00 52.66 73 HIS A N 1
ATOM 558 C CA . HIS A 1 73 ? 13.050 -0.443 -14.795 1.00 52.66 73 HIS A CA 1
ATOM 559 C C . HIS A 1 73 ? 11.935 0.243 -13.989 1.00 52.66 73 HIS A C 1
ATOM 561 O O . HIS A 1 73 ? 11.774 -0.056 -12.811 1.00 52.66 73 HIS A O 1
ATOM 567 N N . LEU A 1 74 ? 11.154 1.151 -14.593 1.00 58.78 74 LEU A N 1
ATOM 568 C CA . LEU A 1 74 ? 9.925 1.623 -13.960 1.00 58.78 74 LEU A CA 1
ATOM 569 C C . LEU A 1 74 ? 8.935 0.456 -13.880 1.00 58.78 74 LEU A C 1
ATOM 571 O O . LEU A 1 74 ? 8.433 -0.011 -14.902 1.00 58.78 74 LEU A O 1
ATOM 575 N N . HIS A 1 75 ? 8.675 -0.015 -12.665 1.00 64.62 75 HIS A N 1
ATOM 576 C CA . HIS A 1 75 ? 7.803 -1.164 -12.437 1.00 64.62 75 HIS A CA 1
ATOM 577 C C . HIS A 1 75 ? 6.385 -0.789 -11.982 1.00 64.62 75 HIS A C 1
ATOM 579 O O . HIS A 1 75 ? 5.509 -1.645 -12.022 1.00 64.62 75 HIS A O 1
ATOM 585 N N . ILE A 1 76 ? 6.142 0.462 -11.572 1.00 76.12 76 ILE A N 1
ATOM 586 C CA . ILE A 1 76 ? 4.803 0.950 -11.212 1.00 76.12 76 ILE A CA 1
ATOM 587 C C . ILE A 1 76 ? 4.279 1.813 -12.355 1.00 76.12 76 ILE A C 1
ATOM 589 O O . ILE A 1 76 ? 4.702 2.959 -12.526 1.00 76.12 76 ILE A O 1
ATOM 593 N N . SER A 1 77 ? 3.359 1.262 -13.144 1.00 79.38 77 SER A N 1
ATOM 594 C CA . SER A 1 77 ? 2.702 1.992 -14.227 1.00 79.38 77 SER A CA 1
ATOM 595 C C . SER A 1 77 ? 1.477 2.782 -13.744 1.00 79.38 77 SER A C 1
ATOM 597 O O . SER A 1 77 ? 0.929 2.555 -12.657 1.00 79.38 77 SER A O 1
ATOM 599 N N . ASP A 1 78 ? 0.997 3.693 -14.593 1.00 83.69 78 ASP A N 1
ATOM 600 C CA . ASP A 1 78 ? -0.283 4.379 -14.383 1.00 83.69 78 ASP A CA 1
ATOM 601 C C . ASP A 1 78 ? -1.436 3.367 -14.272 1.00 83.69 78 ASP A C 1
ATOM 603 O O . ASP A 1 78 ? -2.345 3.541 -13.459 1.00 83.69 78 ASP A O 1
ATOM 607 N N . GLU A 1 79 ? -1.380 2.276 -15.044 1.00 85.94 79 GLU A N 1
ATOM 608 C CA . GLU A 1 79 ? -2.366 1.195 -15.001 1.00 85.94 79 GLU A CA 1
ATOM 609 C C . GLU A 1 79 ? -2.335 0.447 -13.663 1.00 85.94 79 GLU A C 1
ATOM 611 O O . GLU A 1 79 ? -3.398 0.181 -13.102 1.00 85.94 79 GLU A O 1
ATOM 616 N N . ASP A 1 80 ? -1.157 0.176 -13.094 1.00 85.94 80 ASP A N 1
ATOM 617 C CA . ASP A 1 80 ? -1.027 -0.475 -11.778 1.00 85.94 80 ASP A CA 1
ATOM 618 C C . ASP A 1 80 ? -1.587 0.405 -10.655 1.00 85.94 80 ASP A C 1
ATOM 620 O O . ASP A 1 80 ? -2.290 -0.061 -9.747 1.00 85.94 80 ASP A O 1
ATOM 624 N N . THR A 1 81 ? -1.323 1.710 -10.744 1.00 88.25 81 THR A N 1
ATOM 625 C CA . THR A 1 81 ? -1.843 2.697 -9.793 1.00 88.25 81 THR A CA 1
ATOM 626 C C . THR A 1 81 ? -3.363 2.778 -9.878 1.00 88.25 81 THR A C 1
ATOM 628 O O . THR A 1 81 ? -4.051 2.668 -8.858 1.00 88.25 81 THR A O 1
ATOM 631 N N . LEU A 1 82 ? -3.907 2.918 -11.091 1.00 92.31 82 LEU A N 1
ATOM 632 C CA . LEU A 1 82 ? -5.351 2.946 -11.315 1.00 92.31 82 LEU A CA 1
ATOM 633 C C . LEU A 1 82 ? -6.004 1.629 -10.898 1.00 92.31 82 LEU A C 1
ATOM 635 O O . LEU A 1 82 ? -7.055 1.655 -10.266 1.00 92.31 82 LEU A O 1
ATOM 639 N N . THR A 1 83 ? -5.370 0.491 -11.169 1.00 94.12 83 THR A N 1
ATOM 640 C CA . THR A 1 83 ? -5.843 -0.825 -10.725 1.00 94.12 83 THR A CA 1
ATOM 641 C C . THR A 1 83 ? -5.953 -0.873 -9.209 1.00 94.12 83 THR A C 1
ATOM 643 O O . THR A 1 83 ? -6.999 -1.256 -8.685 1.00 94.12 83 THR A O 1
ATOM 646 N N . THR A 1 84 ? -4.930 -0.408 -8.492 1.00 94.00 84 THR A N 1
ATOM 647 C CA . THR A 1 84 ? -4.967 -0.325 -7.028 1.00 94.00 84 THR A CA 1
ATOM 648 C C . THR A 1 84 ? -6.115 0.567 -6.561 1.00 94.00 84 THR A C 1
ATOM 650 O O . THR A 1 84 ? -6.947 0.127 -5.767 1.00 94.00 84 THR A O 1
ATOM 653 N N . VAL A 1 85 ? -6.234 1.786 -7.093 1.00 95.62 85 VAL A N 1
ATOM 654 C CA . VAL A 1 85 ? -7.330 2.714 -6.754 1.00 95.62 85 VAL A CA 1
ATOM 655 C C . VAL A 1 85 ? -8.698 2.080 -7.003 1.00 95.62 85 VAL A C 1
ATOM 657 O O . VAL A 1 85 ? -9.584 2.169 -6.151 1.00 95.62 85 VAL A O 1
ATOM 660 N N . MET A 1 86 ? -8.866 1.397 -8.134 1.00 97.25 86 MET A N 1
ATOM 661 C CA . MET A 1 86 ? -10.116 0.732 -8.489 1.00 97.25 86 MET A CA 1
ATOM 662 C C . MET A 1 86 ? -10.410 -0.467 -7.593 1.00 97.25 86 MET A C 1
ATOM 664 O O . MET A 1 86 ? -11.574 -0.683 -7.267 1.00 97.25 86 MET A O 1
ATOM 668 N N . ILE A 1 87 ? -9.401 -1.206 -7.126 1.00 97.06 87 ILE A N 1
ATOM 669 C CA . ILE A 1 87 ? -9.595 -2.236 -6.099 1.00 97.06 87 ILE A CA 1
ATOM 670 C C . ILE A 1 87 ? -10.151 -1.589 -4.828 1.00 97.06 87 ILE A C 1
ATOM 672 O O . ILE A 1 87 ? -11.188 -2.036 -4.338 1.00 97.06 87 ILE A O 1
ATOM 676 N N . TYR A 1 88 ? -9.536 -0.514 -4.327 1.00 96.94 88 TYR A N 1
ATOM 677 C CA . TYR A 1 88 ? -10.015 0.189 -3.129 1.00 96.94 88 TYR A CA 1
ATOM 678 C C . TYR A 1 88 ? -11.444 0.720 -3.284 1.00 96.94 88 TYR A C 1
ATOM 680 O O . TYR A 1 88 ? -12.261 0.559 -2.372 1.00 96.94 88 TYR A O 1
ATOM 688 N N . TYR A 1 89 ? -11.744 1.315 -4.441 1.00 97.31 89 TYR A N 1
ATOM 689 C CA . TYR A 1 89 ? -13.055 1.872 -4.761 1.00 97.31 89 TYR A CA 1
ATOM 690 C C . TYR A 1 89 ? -14.127 0.781 -4.896 1.00 97.31 89 TYR A C 1
ATOM 692 O O . TYR A 1 89 ? -15.112 0.785 -4.167 1.00 97.31 89 TYR A O 1
ATOM 700 N N . LEU A 1 90 ? -13.921 -0.212 -5.766 1.00 97.44 90 LEU A N 1
ATOM 701 C CA . LEU A 1 90 ? -14.924 -1.246 -6.058 1.00 97.44 90 LEU A CA 1
ATOM 702 C C . LEU A 1 90 ? -15.179 -2.182 -4.874 1.00 97.44 90 LEU A C 1
ATOM 704 O O . LEU A 1 90 ? -16.269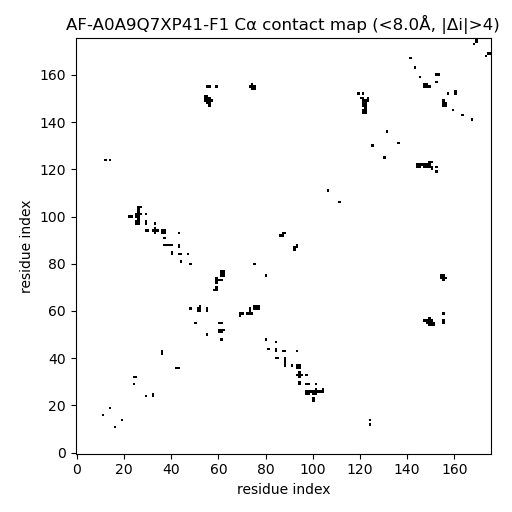 -2.739 -4.751 1.00 97.44 90 LEU A O 1
ATOM 708 N N . THR A 1 91 ? -14.180 -2.373 -4.011 1.00 97.00 91 THR A N 1
ATOM 709 C CA . THR A 1 91 ? -14.319 -3.212 -2.811 1.00 97.00 91 THR A CA 1
ATOM 710 C C . THR A 1 91 ? -14.713 -2.419 -1.569 1.00 97.00 91 THR A C 1
ATOM 712 O O . THR A 1 91 ? -14.948 -3.026 -0.525 1.00 97.00 91 THR A O 1
ATOM 715 N N . ASN A 1 92 ? -14.822 -1.087 -1.660 1.00 95.44 92 ASN A N 1
ATOM 716 C CA . ASN A 1 92 ? -15.128 -0.201 -0.535 1.00 95.44 92 ASN A CA 1
ATOM 717 C C . ASN A 1 92 ? -14.172 -0.377 0.661 1.00 95.44 92 ASN A C 1
ATOM 719 O O . ASN A 1 92 ? -14.574 -0.274 1.823 1.00 95.44 92 ASN A O 1
ATOM 723 N N . THR A 1 93 ? -12.894 -0.649 0.390 1.00 95.88 93 THR A N 1
ATOM 724 C CA . THR A 1 93 ? -11.918 -1.028 1.427 1.00 95.88 93 THR A CA 1
ATOM 725 C C . THR A 1 93 ? -11.113 0.139 1.993 1.00 95.88 93 THR A C 1
ATOM 727 O O . THR A 1 93 ? -10.433 -0.047 3.005 1.00 95.88 93 THR A O 1
ATOM 730 N N . ILE A 1 94 ? -11.236 1.351 1.431 1.00 95.38 94 ILE A N 1
ATOM 731 C CA . ILE A 1 94 ? -10.465 2.534 1.865 1.00 95.38 94 ILE A CA 1
ATOM 732 C C . ILE A 1 94 ? -10.686 2.893 3.341 1.00 95.38 94 ILE A C 1
ATOM 734 O O . ILE A 1 94 ? -9.748 3.241 4.053 1.00 95.38 94 ILE A O 1
ATOM 738 N N . HIS A 1 95 ? -11.916 2.760 3.846 1.00 94.06 95 HIS A N 1
ATOM 739 C CA . HIS A 1 95 ? -12.203 3.005 5.263 1.00 94.06 95 HIS A CA 1
ATOM 740 C C . HIS A 1 95 ? -11.621 1.902 6.152 1.00 94.06 95 HIS A C 1
ATOM 742 O O . HIS A 1 95 ? -10.938 2.191 7.135 1.00 94.06 95 HIS A O 1
ATOM 748 N N . THR A 1 96 ? -11.843 0.637 5.788 1.00 94.62 96 THR A N 1
ATOM 749 C CA . THR A 1 96 ? -11.371 -0.507 6.578 1.00 94.62 96 THR A CA 1
ATOM 750 C C . THR A 1 96 ? -9.847 -0.598 6.629 1.00 94.62 96 THR A C 1
ATOM 752 O O . THR A 1 96 ? -9.308 -1.005 7.656 1.00 94.62 96 THR A O 1
ATOM 755 N N . SER A 1 97 ? -9.137 -0.146 5.587 1.00 94.19 97 SER A N 1
ATOM 756 C CA . SER A 1 97 ? -7.669 -0.110 5.572 1.00 94.19 97 SER A CA 1
ATOM 757 C C . SER A 1 97 ? -7.060 0.887 6.561 1.00 94.19 97 SER A C 1
ATOM 759 O O . SER A 1 97 ? -5.885 0.767 6.891 1.00 94.19 97 SER A O 1
ATOM 761 N N . PHE A 1 98 ? -7.827 1.863 7.061 1.00 93.94 98 PHE A N 1
ATOM 762 C CA . PHE A 1 98 ? -7.330 2.842 8.036 1.00 93.94 98 PHE A CA 1
ATOM 763 C C . PHE A 1 98 ? -7.425 2.353 9.486 1.00 93.94 98 PHE A C 1
ATOM 765 O O . PHE A 1 98 ? -6.748 2.892 10.361 1.00 93.94 98 PHE A O 1
ATOM 772 N N . LEU A 1 99 ? -8.239 1.331 9.769 1.00 90.69 99 LEU A N 1
ATOM 773 C CA . LEU A 1 99 ? -8.469 0.844 11.134 1.00 90.69 99 LEU A CA 1
ATOM 774 C C . LEU A 1 99 ? -7.192 0.370 11.859 1.00 90.69 99 LEU A C 1
ATOM 776 O O . LEU A 1 99 ? -7.049 0.721 13.035 1.00 90.69 99 LEU A O 1
ATOM 780 N N . PRO A 1 100 ? -6.226 -0.309 11.203 1.00 90.31 100 PRO A N 1
ATOM 781 C CA . PRO A 1 100 ? -4.974 -0.697 11.852 1.00 90.31 100 PRO A CA 1
ATOM 782 C C . PRO A 1 100 ? -4.171 0.483 12.419 1.00 90.31 100 PRO A C 1
ATOM 784 O O . PRO A 1 100 ? -3.505 0.332 13.437 1.00 90.31 100 PRO A O 1
ATOM 787 N N . TYR A 1 101 ? -4.262 1.682 11.831 1.00 86.94 101 TYR A N 1
ATOM 788 C CA . TYR A 1 101 ? -3.571 2.874 12.346 1.00 86.94 101 TYR A CA 1
ATOM 789 C C . TYR A 1 101 ? -4.147 3.339 13.685 1.00 86.94 101 TYR A C 1
ATOM 791 O O . TYR A 1 101 ? -3.419 3.819 14.556 1.00 86.94 101 TYR A O 1
ATOM 799 N N . LYS A 1 102 ? -5.460 3.175 13.874 1.00 84.69 102 LYS A N 1
ATOM 800 C CA . LYS A 1 102 ? -6.128 3.486 15.140 1.00 84.69 102 LYS A CA 1
ATOM 801 C C . LYS A 1 102 ? -5.762 2.479 16.223 1.00 84.69 102 LYS A C 1
ATOM 803 O O . LYS A 1 102 ? -5.559 2.861 17.375 1.00 84.69 102 LYS A O 1
ATOM 808 N N . GLU A 1 103 ? -5.655 1.207 15.853 1.00 84.06 103 GLU A N 1
ATOM 809 C CA . GLU A 1 103 ? -5.154 0.165 16.750 1.00 84.06 103 GLU A CA 1
ATOM 810 C C . GLU A 1 103 ? -3.689 0.409 17.111 1.00 84.06 103 GLU A C 1
ATOM 812 O O . GLU A 1 103 ? -3.330 0.300 18.280 1.00 84.06 103 GLU A O 1
ATOM 817 N N . LEU A 1 104 ? -2.862 0.827 16.150 1.00 73.75 104 LEU A N 1
ATOM 818 C CA . LEU A 1 104 ? -1.467 1.178 16.393 1.00 73.75 104 LEU A CA 1
ATOM 819 C C . LEU A 1 104 ? -1.338 2.326 17.402 1.00 73.75 104 LEU A C 1
ATOM 821 O O . LEU A 1 104 ? -0.585 2.181 18.357 1.00 73.75 104 LEU A O 1
ATOM 825 N N . GLU A 1 105 ? -2.093 3.422 17.271 1.00 66.62 105 GLU A N 1
ATOM 826 C CA . GLU A 1 105 ? -2.095 4.504 18.277 1.00 66.62 105 GLU A CA 1
ATOM 827 C C . GLU A 1 105 ? -2.527 3.994 19.668 1.00 66.62 105 GLU A C 1
ATOM 829 O O . GLU A 1 105 ? -1.937 4.375 20.683 1.00 66.62 105 GLU A O 1
ATOM 834 N N . ALA A 1 106 ? -3.502 3.079 19.735 1.00 61.22 106 ALA A N 1
ATOM 835 C CA . ALA A 1 106 ? -3.921 2.460 20.994 1.00 61.22 106 ALA A CA 1
ATOM 836 C C . ALA A 1 106 ? -2.835 1.543 21.596 1.00 61.22 106 ALA A C 1
ATOM 838 O O . ALA A 1 106 ? -2.651 1.512 22.817 1.00 61.22 106 ALA A O 1
ATOM 839 N N . VAL A 1 107 ? -2.091 0.823 20.752 1.00 60.31 107 VAL A N 1
ATOM 840 C CA . VAL A 1 107 ? -1.007 -0.082 21.159 1.00 60.31 107 VAL A CA 1
ATOM 841 C C . VAL A 1 107 ? 0.249 0.691 21.555 1.00 60.31 107 VAL A C 1
ATOM 843 O O . VAL A 1 107 ? 0.858 0.331 22.560 1.00 60.31 107 VAL A O 1
ATOM 846 N N . VAL A 1 108 ? 0.601 1.771 20.850 1.00 56.03 108 VAL A N 1
ATOM 847 C CA . VAL A 1 108 ? 1.756 2.644 21.143 1.00 56.03 108 VAL A CA 1
ATOM 848 C C . VAL A 1 108 ? 1.612 3.325 22.513 1.00 56.03 108 VAL A C 1
ATOM 850 O O . VAL A 1 108 ? 2.610 3.552 23.195 1.00 56.03 108 VAL A O 1
ATOM 853 N N . GLY A 1 109 ? 0.380 3.563 22.977 1.00 49.19 109 GLY A N 1
ATOM 854 C CA . GLY A 1 109 ? 0.094 4.010 24.348 1.00 49.19 109 GLY A CA 1
ATOM 855 C C . GLY A 1 109 ? 0.107 2.900 25.412 1.00 49.19 109 GLY A C 1
ATOM 856 O O . GLY A 1 109 ? 0.070 3.186 26.611 1.00 49.19 109 GLY A O 1
ATOM 857 N N . SER A 1 110 ? 0.164 1.630 25.009 1.00 44.97 110 SER A N 1
ATOM 858 C CA . SER A 1 110 ? 0.110 0.472 25.899 1.00 44.97 110 SER A CA 1
ATOM 859 C C . SER A 1 110 ? 1.487 -0.186 26.042 1.00 44.97 110 SER A C 1
ATOM 861 O O . SER A 1 110 ? 2.288 -0.244 25.115 1.00 44.97 110 SER A O 1
ATOM 863 N N . LYS A 1 111 ? 1.780 -0.771 27.208 1.00 44.44 111 LYS A N 1
ATOM 864 C CA . LYS A 1 111 ? 3.020 -1.541 27.433 1.00 44.44 111 LYS A CA 1
ATOM 865 C C . LYS A 1 111 ? 3.084 -2.861 26.634 1.00 44.44 111 LYS A C 1
ATOM 867 O O . LYS A 1 111 ? 3.998 -3.653 26.882 1.00 44.44 111 LYS A O 1
ATOM 872 N N . ALA A 1 112 ? 2.143 -3.127 25.721 1.00 41.53 112 ALA A N 1
ATOM 873 C CA . ALA A 1 112 ? 2.113 -4.327 24.890 1.00 41.53 112 ALA A CA 1
ATOM 874 C C . ALA A 1 112 ? 3.177 -4.223 23.785 1.00 41.53 112 ALA A C 1
ATOM 876 O O . ALA A 1 112 ? 2.936 -3.822 22.651 1.00 41.53 112 ALA A O 1
ATOM 877 N N . LYS A 1 113 ? 4.404 -4.548 24.190 1.00 44.59 113 LYS A N 1
ATOM 878 C CA . LYS A 1 113 ? 5.593 -4.637 23.352 1.00 44.59 113 LYS A CA 1
ATOM 879 C C . LYS A 1 113 ? 5.409 -5.657 22.227 1.00 44.59 113 LYS A C 1
ATOM 881 O O . LYS A 1 113 ? 5.109 -6.813 22.499 1.00 44.59 113 LYS A O 1
ATOM 886 N N . ALA A 1 114 ? 5.747 -5.195 21.024 1.00 41.97 114 ALA A N 1
ATOM 887 C CA . ALA A 1 114 ? 6.430 -5.919 19.954 1.00 41.97 114 ALA A CA 1
ATOM 888 C C . ALA A 1 114 ? 5.814 -7.256 19.533 1.00 41.97 114 ALA A C 1
ATOM 890 O O . ALA A 1 114 ? 6.131 -8.267 20.142 1.00 41.97 114 ALA A O 1
ATOM 891 N N . PHE A 1 115 ? 5.063 -7.293 18.424 1.00 33.41 115 PHE A N 1
ATOM 892 C CA . PHE A 1 115 ? 5.016 -8.546 17.657 1.00 33.41 115 PHE A CA 1
ATOM 893 C C . PHE A 1 115 ? 4.822 -8.472 16.135 1.00 33.41 115 PHE A C 1
ATOM 895 O O . PHE A 1 115 ? 4.956 -9.508 15.505 1.00 33.41 115 PHE A O 1
ATOM 902 N N . TRP A 1 116 ? 4.593 -7.328 15.479 1.00 29.14 116 TRP A N 1
ATOM 903 C CA . TRP A 1 116 ? 4.289 -7.372 14.034 1.00 29.14 116 TRP A CA 1
ATOM 904 C C . TRP A 1 116 ? 4.834 -6.194 13.232 1.00 29.14 116 TRP A C 1
ATOM 906 O O . TRP A 1 116 ? 4.079 -5.447 12.624 1.00 29.14 116 TRP A O 1
ATOM 916 N N . VAL A 1 117 ? 6.157 -6.042 13.185 1.00 34.28 117 VAL A N 1
ATOM 917 C CA . VAL A 1 117 ? 6.777 -5.265 12.103 1.00 34.28 117 VAL A CA 1
ATOM 918 C C . VAL A 1 117 ? 7.689 -6.205 11.334 1.00 34.28 117 VAL A C 1
ATOM 920 O O . VAL A 1 117 ? 8.846 -6.412 11.692 1.00 34.28 117 VAL A O 1
ATOM 923 N N . PHE A 1 118 ? 7.131 -6.824 10.295 1.00 30.97 118 PHE A N 1
ATOM 924 C CA . PHE A 1 118 ? 7.906 -7.493 9.257 1.00 30.97 118 PHE A CA 1
ATOM 925 C C . PHE A 1 118 ? 8.585 -6.389 8.435 1.00 30.97 118 PHE A C 1
ATOM 927 O O . PHE A 1 118 ? 8.046 -5.909 7.443 1.00 30.97 118 PHE A O 1
ATOM 934 N N . ALA A 1 119 ? 9.720 -5.890 8.922 1.00 35.00 119 ALA A N 1
ATOM 935 C CA . ALA A 1 119 ? 10.506 -4.884 8.224 1.00 35.00 119 ALA A CA 1
ATOM 936 C C . ALA A 1 119 ? 11.378 -5.578 7.175 1.00 35.00 119 ALA A C 1
ATOM 938 O O . ALA A 1 119 ? 12.562 -5.824 7.397 1.00 35.00 119 ALA A O 1
ATOM 939 N N . LEU A 1 120 ? 10.790 -5.893 6.021 1.00 34.31 120 LEU A N 1
ATOM 940 C CA . LEU A 1 120 ? 11.580 -6.027 4.806 1.00 34.31 120 LEU A CA 1
ATOM 941 C C . LEU A 1 120 ? 11.879 -4.598 4.328 1.00 34.31 120 LEU A C 1
ATOM 943 O O . LEU A 1 120 ? 11.120 -4.005 3.571 1.00 34.31 120 LEU A O 1
ATOM 947 N N . GLN A 1 121 ? 12.910 -3.984 4.908 1.00 40.53 121 GLN A N 1
ATOM 948 C CA . GLN A 1 121 ? 13.309 -2.615 4.590 1.00 40.53 121 GLN A CA 1
ATOM 949 C C . GLN A 1 121 ? 14.320 -2.630 3.449 1.00 40.53 121 GLN A C 1
ATOM 951 O O . GLN A 1 121 ? 15.485 -2.974 3.646 1.00 40.53 121 GLN A O 1
ATOM 956 N N . VAL A 1 122 ? 13.877 -2.207 2.267 1.00 39.16 122 VAL A N 1
ATOM 957 C CA . VAL A 1 122 ? 14.780 -1.732 1.221 1.00 39.16 122 VAL A CA 1
ATOM 958 C C . VAL A 1 122 ? 14.962 -0.226 1.443 1.00 39.16 122 VAL A C 1
ATOM 960 O O . VAL A 1 122 ? 14.005 0.538 1.451 1.00 39.16 122 VAL A O 1
ATOM 963 N N . ARG A 1 123 ? 16.203 0.124 1.805 1.00 33.28 123 ARG A N 1
ATOM 964 C CA . ARG A 1 123 ? 16.852 1.443 1.934 1.00 33.28 123 ARG A CA 1
ATOM 965 C C . ARG A 1 123 ? 15.934 2.680 2.056 1.00 33.28 123 ARG A C 1
ATOM 967 O O . ARG A 1 123 ? 15.367 3.136 1.075 1.00 33.28 123 ARG A O 1
ATOM 974 N N . GLY A 1 124 ? 15.922 3.323 3.232 1.00 38.03 124 GLY A N 1
ATOM 975 C CA . GLY A 1 124 ? 15.323 4.660 3.344 1.00 38.03 124 GLY A CA 1
ATOM 976 C C . GLY A 1 124 ? 15.365 5.365 4.697 1.00 38.03 124 GLY A C 1
ATOM 977 O O . GLY A 1 124 ? 15.618 6.560 4.695 1.00 38.03 124 GLY A O 1
ATOM 978 N N . ASP A 1 125 ? 15.150 4.688 5.835 1.00 42.91 125 ASP A N 1
ATOM 979 C CA . ASP A 1 125 ? 14.786 5.466 7.043 1.00 42.91 125 ASP A CA 1
ATOM 980 C C . ASP A 1 125 ? 15.402 5.058 8.388 1.00 42.91 125 ASP A C 1
ATOM 982 O O . ASP A 1 125 ? 15.194 5.763 9.365 1.00 42.91 125 ASP A O 1
ATOM 986 N N . ARG A 1 126 ? 16.206 3.988 8.482 1.00 41.44 126 ARG A N 1
ATOM 987 C CA . ARG A 1 126 ? 17.074 3.732 9.654 1.00 41.44 126 ARG A CA 1
ATOM 988 C C . ARG A 1 126 ? 18.347 3.021 9.217 1.00 41.44 126 ARG A C 1
ATOM 990 O O . ARG A 1 126 ? 18.287 2.040 8.478 1.00 41.44 126 ARG A O 1
ATOM 997 N N . GLY A 1 127 ? 19.504 3.530 9.638 1.00 39.47 127 GLY A N 1
ATOM 998 C CA . GLY A 1 127 ? 20.785 2.864 9.411 1.00 39.47 127 GLY A CA 1
ATOM 999 C C . GLY A 1 127 ? 20.778 1.470 10.042 1.00 39.47 127 GLY A C 1
ATOM 1000 O O . GLY A 1 127 ? 20.238 1.268 11.126 1.00 39.47 127 GLY A O 1
ATOM 1001 N N . THR A 1 128 ? 21.388 0.495 9.373 1.00 47.88 128 THR A N 1
ATOM 1002 C CA . THR A 1 128 ? 21.479 -0.907 9.825 1.00 47.88 128 THR A CA 1
ATOM 1003 C C . THR A 1 128 ? 22.096 -1.083 11.212 1.00 47.88 128 THR A C 1
ATOM 1005 O O . THR A 1 128 ? 21.851 -2.094 11.864 1.00 47.88 128 THR A O 1
ATOM 1008 N N . GLU A 1 129 ? 22.877 -0.109 11.681 1.00 44.53 129 GLU A N 1
ATOM 1009 C CA . GLU A 1 129 ? 23.460 -0.116 13.025 1.00 44.53 129 GLU A CA 1
ATOM 1010 C C . GLU A 1 129 ? 22.402 0.081 14.121 1.00 44.53 129 GLU A C 1
ATOM 1012 O O . GLU A 1 129 ? 22.503 -0.530 15.181 1.00 44.53 129 GLU A O 1
ATOM 1017 N N . GLU A 1 130 ? 21.330 0.827 13.844 1.00 44.72 130 GLU A N 1
ATOM 1018 C CA . GLU A 1 130 ? 20.243 1.033 14.803 1.00 44.72 130 GLU A CA 1
ATOM 1019 C C . GLU A 1 130 ? 19.416 -0.248 14.979 1.00 44.72 130 GLU A C 1
ATOM 1021 O O . GLU A 1 130 ? 19.063 -0.596 16.101 1.00 44.72 130 GLU A O 1
ATOM 1026 N N . LEU A 1 131 ? 19.188 -1.012 13.898 1.00 46.88 131 LEU A N 1
ATOM 1027 C CA . LEU A 1 131 ? 18.460 -2.293 13.913 1.00 46.88 131 LEU A CA 1
ATOM 1028 C C . LEU A 1 131 ? 19.169 -3.391 14.722 1.00 46.88 131 LEU A C 1
ATOM 1030 O O . LEU A 1 131 ? 18.501 -4.256 15.294 1.00 46.88 131 LEU A O 1
ATOM 1034 N N . ALA A 1 132 ? 20.500 -3.346 14.802 1.00 47.00 132 ALA A N 1
ATOM 1035 C CA . ALA A 1 132 ? 21.280 -4.241 15.654 1.00 47.00 132 ALA A CA 1
ATOM 1036 C C . ALA A 1 132 ? 21.212 -3.846 17.145 1.00 47.00 132 ALA A C 1
ATOM 1038 O O . ALA A 1 132 ? 21.342 -4.719 18.007 1.00 47.00 132 ALA A O 1
ATOM 1039 N N . ASP A 1 133 ? 20.964 -2.566 17.448 1.00 45.69 133 ASP A N 1
ATOM 1040 C CA . ASP A 1 133 ? 20.918 -2.019 18.812 1.00 45.69 133 ASP A CA 1
ATOM 1041 C C . ASP A 1 133 ? 19.490 -1.906 19.394 1.00 45.69 133 ASP A C 1
ATOM 1043 O O . ASP A 1 133 ? 19.305 -1.617 20.581 1.00 45.69 133 ASP A O 1
ATOM 1047 N N . VAL A 1 134 ? 18.434 -2.202 18.618 1.00 49.06 134 VAL A N 1
ATOM 1048 C CA . VAL A 1 134 ? 17.047 -2.137 19.120 1.00 49.06 134 VAL A CA 1
ATOM 1049 C C . VAL A 1 134 ? 16.734 -3.285 20.079 1.00 49.06 134 VAL A C 1
ATOM 1051 O O . VAL A 1 134 ? 16.035 -4.211 19.694 1.00 49.06 134 VAL A O 1
ATOM 1054 N N . LYS A 1 135 ? 17.167 -3.201 21.348 1.00 43.69 135 LYS A N 1
ATOM 1055 C CA . LYS A 1 135 ? 16.534 -3.728 22.593 1.00 43.69 135 LYS A CA 1
ATOM 1056 C C . LYS A 1 135 ? 16.072 -5.207 22.647 1.00 43.69 135 LYS A C 1
ATOM 1058 O O . LYS A 1 135 ? 15.616 -5.675 23.691 1.00 43.69 135 LYS A O 1
ATOM 1063 N N . TYR A 1 136 ? 16.221 -5.956 21.569 1.00 53.72 136 TYR A N 1
ATOM 1064 C CA . TYR A 1 136 ? 15.708 -7.281 21.282 1.00 53.72 136 TYR A CA 1
ATOM 1065 C C . TYR A 1 136 ? 16.810 -7.962 20.481 1.00 53.72 136 TYR A C 1
ATOM 1067 O O . TYR A 1 136 ? 16.998 -7.707 19.297 1.00 53.72 136 TYR A O 1
ATOM 1075 N N . ARG A 1 137 ? 17.589 -8.799 21.165 1.00 53.38 137 ARG A N 1
ATOM 1076 C CA . ARG A 1 137 ? 18.646 -9.622 20.572 1.00 53.38 137 ARG A CA 1
ATOM 1077 C C . ARG A 1 137 ? 18.012 -10.661 19.647 1.00 53.38 137 ARG A C 1
ATOM 1079 O O . ARG A 1 137 ? 17.808 -11.805 20.047 1.00 53.38 137 ARG A O 1
ATOM 1086 N N . LEU A 1 138 ? 17.619 -10.243 18.451 1.00 64.19 138 LEU A N 1
ATOM 1087 C CA . LEU A 1 138 ? 17.092 -11.139 17.435 1.00 64.19 138 LEU A CA 1
ATOM 1088 C C . LEU A 1 138 ? 18.231 -12.019 16.914 1.00 6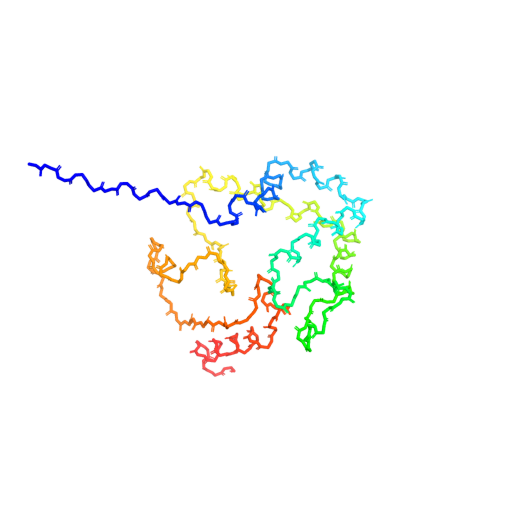4.19 138 LEU A C 1
ATOM 1090 O O . LEU A 1 138 ? 19.364 -11.571 16.754 1.00 64.19 138 LEU A O 1
ATOM 1094 N N . ASN A 1 139 ? 17.926 -13.289 16.659 1.00 74.38 139 ASN A N 1
ATOM 1095 C CA . ASN A 1 139 ? 18.857 -14.212 16.025 1.00 74.38 139 ASN A CA 1
ATOM 1096 C C . ASN A 1 139 ? 18.705 -14.107 14.502 1.00 74.38 139 ASN A C 1
ATOM 1098 O O . ASN A 1 139 ? 17.939 -14.858 13.900 1.00 74.38 139 ASN A O 1
ATOM 1102 N N . TRP A 1 140 ? 19.395 -13.148 13.886 1.00 75.06 140 TRP A N 1
ATOM 1103 C CA . TRP A 1 140 ? 19.333 -12.921 12.442 1.00 75.06 140 TRP A CA 1
ATOM 1104 C C . TRP A 1 140 ? 19.910 -14.127 11.690 1.00 75.06 140 TRP A C 1
ATOM 1106 O O . TRP A 1 140 ? 21.099 -14.418 11.784 1.00 75.06 140 TRP A O 1
ATOM 1116 N N . GLN A 1 141 ? 19.065 -14.851 10.954 1.00 82.38 141 GLN A N 1
ATOM 1117 C CA . GLN A 1 141 ? 19.482 -16.024 10.169 1.00 82.38 141 GLN A CA 1
ATOM 1118 C C . GLN A 1 141 ? 19.757 -15.692 8.698 1.00 82.38 141 GLN A C 1
ATOM 1120 O O . GLN A 1 141 ? 20.472 -16.426 8.011 1.00 82.38 141 GLN A O 1
ATOM 1125 N N . PHE A 1 142 ? 19.218 -14.580 8.210 1.00 84.25 142 PHE A N 1
ATOM 1126 C CA . PHE A 1 142 ? 19.361 -14.112 6.840 1.00 84.25 142 PHE A CA 1
ATOM 1127 C C . PHE A 1 142 ? 19.160 -12.600 6.813 1.00 84.25 142 PHE A C 1
ATOM 1129 O O . PHE A 1 142 ? 18.265 -12.089 7.484 1.00 84.25 142 PHE A O 1
ATOM 1136 N N . TYR A 1 143 ? 20.007 -11.898 6.070 1.00 84.81 143 TYR A N 1
ATOM 1137 C CA . TYR A 1 143 ? 19.844 -10.484 5.765 1.00 84.81 143 TYR A CA 1
ATOM 1138 C C . TYR A 1 143 ? 20.528 -10.203 4.433 1.00 84.81 143 TYR A C 1
ATOM 1140 O O . TYR A 1 143 ? 21.562 -10.804 4.126 1.00 84.81 143 TYR A O 1
ATOM 1148 N N . LYS A 1 144 ? 19.964 -9.281 3.659 1.00 85.06 144 LYS A N 1
ATOM 1149 C CA . LYS A 1 144 ? 20.549 -8.812 2.411 1.00 85.06 144 LYS A CA 1
ATOM 1150 C C . LYS A 1 144 ? 20.193 -7.352 2.217 1.00 85.06 144 LYS A C 1
ATOM 1152 O O . LYS A 1 144 ? 19.107 -6.917 2.590 1.00 85.06 144 LYS A O 1
ATOM 1157 N N . MET A 1 145 ? 21.143 -6.609 1.675 1.00 86.06 145 MET A N 1
ATOM 1158 C CA . MET A 1 145 ? 20.972 -5.204 1.345 1.00 86.06 145 MET A CA 1
ATOM 1159 C C . MET A 1 145 ? 20.942 -5.088 -0.172 1.00 86.06 145 MET A C 1
ATOM 1161 O O . MET A 1 145 ? 21.745 -5.731 -0.847 1.00 86.06 145 MET A O 1
ATOM 1165 N N . HIS A 1 146 ? 20.043 -4.254 -0.684 1.00 82.56 146 HIS A N 1
ATOM 1166 C CA . HIS A 1 146 ? 19.943 -3.958 -2.108 1.00 82.56 146 HIS A CA 1
ATOM 1167 C C . HIS A 1 146 ? 20.286 -2.502 -2.365 1.00 82.56 146 HIS A C 1
ATOM 1169 O O . HIS A 1 146 ? 19.936 -1.609 -1.590 1.00 82.56 146 HIS A O 1
ATOM 1175 N N . ASP A 1 147 ? 20.956 -2.265 -3.487 1.00 80.19 147 ASP A N 1
ATOM 1176 C CA . ASP A 1 147 ? 21.287 -0.917 -3.936 1.00 80.19 147 ASP A CA 1
ATOM 1177 C C . ASP A 1 147 ? 20.080 -0.190 -4.532 1.00 80.19 147 ASP A C 1
ATOM 1179 O O . ASP A 1 147 ? 20.154 1.028 -4.724 1.00 80.19 147 ASP A O 1
ATOM 1183 N N . PHE A 1 148 ? 18.990 -0.912 -4.827 1.00 75.62 148 PHE A N 1
ATOM 1184 C CA . PHE A 1 148 ? 17.765 -0.391 -5.429 1.00 75.62 148 PHE A CA 1
ATOM 1185 C C . PHE A 1 148 ? 16.474 -1.058 -4.954 1.00 75.62 148 PHE A C 1
ATOM 1187 O O . PHE A 1 148 ? 16.477 -2.223 -4.552 1.00 75.62 148 PHE A O 1
ATOM 1194 N N . GLY A 1 149 ? 15.392 -0.279 -5.018 1.00 77.44 149 GLY A N 1
ATOM 1195 C CA . GLY A 1 149 ? 14.069 -0.578 -4.477 1.00 77.44 149 GLY A CA 1
ATOM 1196 C C . GLY A 1 149 ? 13.681 0.401 -3.361 1.00 77.44 149 GLY A C 1
ATOM 1197 O O . GLY A 1 149 ? 14.533 0.818 -2.575 1.00 77.44 149 GLY A O 1
ATOM 1198 N N . GLY A 1 150 ? 12.405 0.781 -3.307 1.00 81.69 150 GLY A N 1
ATOM 1199 C CA . GLY A 1 150 ? 11.818 1.608 -2.255 1.00 81.69 150 GLY A CA 1
ATOM 1200 C C . GLY A 1 150 ? 10.950 0.798 -1.289 1.00 81.69 150 GLY A C 1
ATOM 1201 O O . GLY A 1 150 ? 11.169 -0.394 -1.055 1.00 81.69 150 GLY A O 1
ATOM 1202 N N . HIS A 1 151 ? 9.939 1.450 -0.710 1.00 85.12 151 HIS A N 1
ATOM 1203 C CA . HIS A 1 151 ? 9.019 0.834 0.254 1.00 85.12 151 HIS A CA 1
ATOM 1204 C C . HIS A 1 151 ? 8.247 -0.343 -0.349 1.00 85.12 151 HIS A C 1
ATOM 1206 O O . HIS A 1 151 ? 8.012 -1.356 0.314 1.00 85.12 151 HIS A O 1
ATOM 1212 N N . PHE A 1 152 ? 7.862 -0.224 -1.618 1.00 86.62 152 PHE A N 1
ATOM 1213 C CA . PHE A 1 152 ? 7.103 -1.240 -2.328 1.00 86.62 152 PHE A CA 1
ATOM 1214 C C . PHE 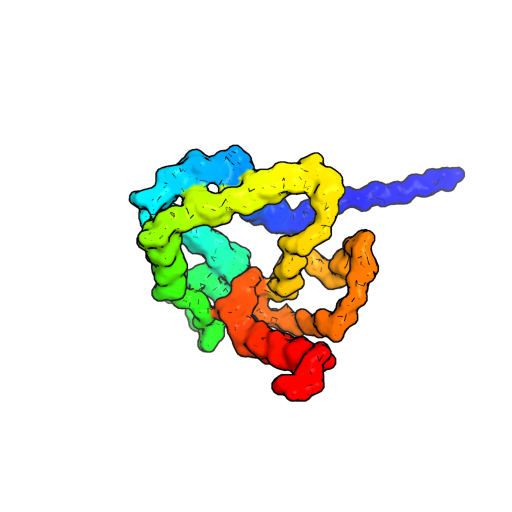A 1 152 ? 8.049 -2.252 -2.972 1.00 86.62 152 PHE A C 1
ATOM 1216 O O . PHE A 1 152 ? 8.047 -2.400 -4.183 1.00 86.62 152 PHE A O 1
ATOM 1223 N N . ALA A 1 153 ? 8.850 -2.973 -2.181 1.00 86.50 153 ALA A N 1
ATOM 1224 C CA . ALA A 1 153 ? 9.896 -3.870 -2.695 1.00 86.50 153 ALA A CA 1
ATOM 1225 C C . ALA A 1 153 ? 9.403 -4.867 -3.767 1.00 86.50 153 ALA A C 1
ATOM 1227 O O . ALA A 1 153 ? 10.109 -5.134 -4.732 1.00 86.50 153 ALA A O 1
ATOM 1228 N N . ALA A 1 154 ? 8.176 -5.381 -3.623 1.00 85.69 154 ALA A N 1
ATOM 1229 C CA . ALA A 1 154 ? 7.560 -6.286 -4.596 1.00 85.69 154 ALA A CA 1
ATOM 1230 C C . ALA A 1 154 ? 7.197 -5.614 -5.929 1.00 85.69 154 ALA A C 1
ATOM 1232 O O . ALA A 1 154 ? 7.072 -6.305 -6.934 1.00 85.69 154 ALA A O 1
ATOM 1233 N N . LEU A 1 155 ? 6.993 -4.297 -5.921 1.00 82.81 155 LEU A N 1
ATOM 1234 C CA . LEU A 1 155 ? 6.740 -3.504 -7.115 1.00 82.81 155 LEU A CA 1
ATOM 1235 C C . LEU A 1 155 ? 8.053 -2.942 -7.657 1.00 82.81 155 LEU A C 1
ATOM 1237 O O . LEU A 1 155 ? 8.360 -3.178 -8.808 1.00 82.81 155 LEU A O 1
ATOM 1241 N N . ASP A 1 156 ? 8.874 -2.293 -6.834 1.00 79.88 156 ASP A N 1
ATOM 1242 C CA . ASP A 1 156 ? 10.095 -1.616 -7.286 1.00 79.88 156 ASP A CA 1
ATOM 1243 C C . ASP A 1 156 ? 11.223 -2.572 -7.698 1.00 79.88 156 ASP A C 1
ATOM 1245 O O . ASP A 1 156 ? 12.077 -2.209 -8.505 1.00 79.88 156 ASP A O 1
ATOM 1249 N N . ASN A 1 157 ? 11.291 -3.764 -7.101 1.00 85.12 157 ASN A N 1
ATOM 1250 C CA . ASN A 1 157 ? 12.360 -4.727 -7.358 1.00 85.12 157 ASN A CA 1
ATOM 1251 C C . ASN A 1 157 ? 11.879 -6.180 -7.151 1.00 85.12 157 ASN A C 1
ATOM 1253 O O . ASN A 1 157 ? 12.349 -6.878 -6.239 1.00 85.12 157 ASN A O 1
ATOM 1257 N N . PRO A 1 158 ? 10.921 -6.650 -7.974 1.00 87.00 158 PRO A N 1
ATOM 1258 C CA . PRO A 1 158 ? 10.300 -7.962 -7.806 1.00 87.00 158 PRO A CA 1
ATOM 1259 C C . PRO A 1 158 ? 11.321 -9.100 -7.876 1.00 87.00 158 PRO A C 1
ATOM 1261 O O . PRO A 1 158 ? 11.256 -10.034 -7.077 1.00 87.00 158 PRO A O 1
ATOM 1264 N N . ASP A 1 159 ? 12.293 -9.007 -8.787 1.00 88.25 159 ASP A N 1
ATOM 1265 C CA . ASP A 1 159 ? 13.300 -10.049 -8.994 1.00 88.25 159 ASP A CA 1
ATOM 1266 C C . ASP A 1 159 ? 14.204 -10.218 -7.770 1.00 88.25 159 ASP A C 1
ATOM 1268 O O . ASP A 1 159 ? 14.472 -11.347 -7.349 1.00 88.25 159 ASP A O 1
ATOM 1272 N N . ALA A 1 160 ? 14.643 -9.114 -7.155 1.00 89.50 160 ALA A N 1
ATOM 1273 C CA . ALA A 1 160 ? 15.441 -9.193 -5.939 1.00 89.50 160 ALA A CA 1
ATOM 1274 C C . ALA A 1 160 ? 14.632 -9.737 -4.761 1.00 89.50 160 ALA A C 1
ATOM 1276 O O . ALA A 1 160 ? 15.143 -10.574 -4.016 1.00 89.50 160 ALA A O 1
ATOM 1277 N N . LEU A 1 161 ? 13.369 -9.318 -4.609 1.00 90.19 161 LEU A N 1
ATOM 1278 C CA . LEU A 1 161 ? 12.501 -9.839 -3.554 1.00 90.19 161 LEU A CA 1
ATOM 1279 C C . LEU A 1 161 ? 12.299 -11.353 -3.694 1.00 90.19 161 LEU A C 1
ATOM 1281 O O . LEU A 1 161 ? 12.468 -12.094 -2.726 1.00 90.19 161 LEU A O 1
ATOM 1285 N N . VAL A 1 162 ? 11.955 -11.818 -4.897 1.00 92.94 162 VAL A N 1
ATOM 1286 C CA . VAL A 1 162 ? 11.737 -13.245 -5.170 1.00 92.94 162 VAL A CA 1
ATOM 1287 C C . VAL A 1 162 ? 13.027 -14.037 -4.965 1.00 92.94 162 VAL A C 1
ATOM 1289 O O . VAL A 1 162 ? 12.996 -15.078 -4.304 1.00 92.94 162 VAL A O 1
ATOM 1292 N N . GLY A 1 163 ? 14.158 -13.539 -5.472 1.00 93.38 163 GLY A N 1
ATOM 1293 C CA . GLY A 1 163 ? 15.463 -14.174 -5.291 1.00 93.38 163 GLY A CA 1
ATOM 1294 C C . GLY A 1 163 ? 15.840 -14.317 -3.817 1.00 93.38 163 GLY A C 1
ATOM 1295 O O . GLY A 1 163 ? 16.272 -15.388 -3.389 1.00 93.38 163 GLY A O 1
ATOM 1296 N N . ASP A 1 164 ? 15.598 -13.283 -3.014 1.00 93.12 164 ASP A N 1
ATOM 1297 C CA . ASP A 1 164 ? 15.866 -13.305 -1.577 1.00 93.12 164 ASP A CA 1
ATOM 1298 C C . ASP A 1 164 ? 14.954 -14.266 -0.821 1.00 93.12 164 ASP A C 1
ATOM 1300 O O . ASP A 1 164 ? 15.419 -14.992 0.059 1.00 93.12 164 ASP A O 1
ATOM 1304 N N . MET A 1 165 ? 13.666 -14.316 -1.173 1.00 91.75 165 MET A N 1
ATOM 1305 C CA . MET A 1 165 ? 12.728 -15.275 -0.587 1.00 91.75 165 MET A CA 1
ATOM 1306 C C . MET A 1 165 ? 13.135 -16.719 -0.894 1.00 91.75 165 MET A C 1
ATOM 1308 O O . MET A 1 165 ? 13.079 -17.571 -0.006 1.00 91.75 165 MET A O 1
ATOM 1312 N N . GLN A 1 166 ? 13.571 -16.995 -2.125 1.00 93.50 166 GLN A N 1
ATOM 1313 C CA . GLN A 1 166 ? 14.056 -18.316 -2.531 1.00 93.50 166 GLN A CA 1
ATOM 1314 C C . GLN A 1 166 ? 15.360 -18.685 -1.814 1.00 93.50 166 GLN A C 1
ATOM 1316 O O . GLN A 1 166 ? 15.485 -19.793 -1.296 1.00 93.50 166 GLN A O 1
ATOM 1321 N N . GLU A 1 167 ? 16.321 -17.764 -1.738 1.00 92.44 167 GLU A N 1
ATOM 1322 C CA . GLU A 1 167 ? 17.593 -17.975 -1.041 1.00 92.44 167 GLU A CA 1
ATOM 1323 C C . GLU A 1 167 ? 17.373 -18.227 0.459 1.00 92.44 167 GLU A C 1
ATOM 1325 O O . GLU A 1 167 ? 17.926 -19.175 1.026 1.00 92.44 167 GLU A O 1
ATOM 1330 N N . PHE A 1 168 ? 16.502 -17.433 1.087 1.00 91.75 168 PHE A N 1
ATOM 1331 C CA . PHE A 1 168 ? 16.087 -17.628 2.472 1.00 91.75 168 PHE A CA 1
ATOM 1332 C C . PHE A 1 168 ? 15.434 -18.998 2.683 1.00 91.75 168 PHE A C 1
ATOM 1334 O O . PHE A 1 168 ? 15.838 -19.736 3.586 1.00 91.75 168 PHE A O 1
ATOM 1341 N N . ALA A 1 169 ? 14.457 -19.358 1.846 1.00 91.00 169 ALA A N 1
ATOM 1342 C CA . ALA A 1 169 ? 13.759 -20.634 1.944 1.00 91.00 169 ALA A CA 1
ATOM 1343 C C . ALA A 1 169 ? 14.730 -21.816 1.804 1.00 91.00 169 ALA A C 1
ATOM 1345 O O . ALA A 1 169 ? 14.739 -22.693 2.666 1.00 91.00 169 ALA A O 1
ATOM 1346 N N . ASN A 1 170 ? 15.618 -21.786 0.808 1.00 91.19 170 ASN A N 1
ATOM 1347 C CA . ASN A 1 170 ? 16.629 -22.824 0.585 1.00 91.19 170 ASN A CA 1
ATOM 1348 C C . ASN A 1 170 ? 17.602 -22.968 1.764 1.00 91.19 170 ASN A C 1
ATOM 1350 O O . ASN A 1 170 ? 18.052 -24.072 2.076 1.00 91.19 170 ASN A O 1
ATOM 1354 N N . LYS A 1 171 ? 17.932 -21.858 2.432 1.00 88.75 171 LYS A N 1
ATOM 1355 C CA . LYS A 1 171 ? 18.830 -21.858 3.591 1.00 88.75 171 LYS A CA 1
ATOM 1356 C C . LYS A 1 171 ? 18.186 -22.475 4.835 1.00 88.75 171 LYS A C 1
ATOM 1358 O O . LYS A 1 171 ? 18.876 -23.157 5.590 1.00 88.75 171 LYS A O 1
ATOM 1363 N N . ILE A 1 172 ? 16.902 -22.205 5.078 1.00 89.31 172 ILE A N 1
ATOM 1364 C CA . ILE A 1 172 ? 16.210 -22.606 6.317 1.00 89.31 172 ILE A CA 1
ATOM 1365 C C . ILE A 1 172 ? 15.465 -23.943 6.171 1.00 89.31 172 ILE A C 1
ATOM 1367 O O . ILE A 1 172 ? 15.385 -24.701 7.138 1.00 89.31 172 ILE A O 1
ATOM 1371 N N . TRP A 1 173 ? 14.977 -24.267 4.972 1.00 89.25 173 TRP A N 1
ATOM 1372 C CA . TRP A 1 173 ? 14.275 -25.511 4.638 1.00 89.25 173 TRP A CA 1
ATOM 1373 C C . TRP A 1 173 ? 14.979 -26.285 3.508 1.00 89.25 173 TRP A C 1
ATOM 1375 O O . TRP A 1 173 ? 14.428 -26.435 2.418 1.00 89.25 173 TRP A O 1
ATOM 1385 N N . PRO A 1 174 ? 16.189 -26.827 3.741 1.00 78.19 174 PRO A N 1
ATOM 1386 C CA . PRO A 1 174 ? 16.865 -27.638 2.736 1.00 78.19 174 PRO A CA 1
ATOM 1387 C C . PRO A 1 174 ? 16.094 -28.949 2.502 1.00 78.19 174 PRO A C 1
ATOM 1389 O O . PRO A 1 174 ? 16.010 -29.789 3.399 1.00 78.19 174 PRO A O 1
ATOM 1392 N N . GLY A 1 175 ? 15.540 -29.136 1.299 1.00 73.69 175 GLY A N 1
ATOM 1393 C CA . GLY A 1 175 ? 14.863 -30.378 0.893 1.00 73.69 175 GLY A CA 1
ATOM 1394 C C . GLY A 1 175 ? 13.423 -30.232 0.391 1.00 73.69 175 GLY A C 1
ATOM 1395 O O . GLY A 1 175 ? 12.801 -31.255 0.098 1.00 73.69 175 GLY A O 1
ATOM 1396 N N . PHE A 1 176 ? 12.915 -29.003 0.285 1.00 54.50 176 PHE A N 1
ATOM 1397 C CA . PHE A 1 176 ? 11.800 -28.652 -0.599 1.00 54.50 176 PHE A CA 1
ATOM 1398 C C . PHE A 1 176 ? 12.322 -27.964 -1.858 1.00 54.50 176 PHE A C 1
ATOM 1400 O O . PHE A 1 176 ? 13.362 -27.277 -1.749 1.00 54.50 176 PHE A O 1
#

Mean predicted aligned error: 12.57 Å

Secondary structure (DSSP, 8-state):
---PPP----PPPHHHHSSTHHHHHHHH-HHHHHHHHTT-HHHHHHHHHHHHHHHS-TTS-SS--TT----TT----HHHHHHHHHHHHHTT-TTGGGHHHHHHHHHHTSS-----------SSSS-HHHHHHSSS----------SS--S-HHHH-HHHHHHHHHHHHHHHSTT-